Protein 7LXQ (pdb70)

Sequence (60 aa):
PGPGPGPPGPGPRPGPGPGPGPGPGPPGPGPGPRPGPGPGPGPGPGPGPGPGPRPGPGPGPG

Secondary structure (DSSP, 8-state):
--------------------/--------------------/--------------------

Structure (mmCIF, N/CA/C/O backbone):
data_7LXQ
#
_entry.id   7LXQ
#
_cell.length_a   116.871
_cell.length_b   19.477
_cell.length_c   26.639
_cell.angle_alpha   90.00
_cell.angle_beta   91.65
_cell.angle_gamma   90.00
#
_symmetry.space_group_name_H-M   'C 1 2 1'
#
loop_
_entity.id
_entity.type
_entity.pdbx_description
1 polymer 'Collagen mimetic peptide'
2 water water
#
loop_
_atom_site.group_PDB
_atom_site.id
_atom_site.type_symbol
_atom_site.label_atom_id
_atom_site.label_alt_id
_atom_site.label_comp_id
_atom_site.label_asym_id
_atom_site.label_entity_id
_atom_site.label_seq_id
_atom_site.pdbx_PDB_ins_code
_atom_site.Cartn_x
_atom_site.Cartn_y
_atom_site.Cartn_z
_atom_site.occupancy
_atom_site.B_iso_or_equiv
_atom_site.auth_seq_id
_atom_site.auth_comp_id
_atom_site.auth_asym_id
_atom_site.auth_atom_id
_atom_site.pdbx_PDB_model_num
ATOM 1 N N . PRO A 1 1 ? -61.687 -2.780 63.640 1.00 20.87 1 PRO A N 1
ATOM 2 C CA . PRO A 1 1 ? -61.859 -3.111 62.223 1.00 14.56 1 PRO A CA 1
ATOM 3 C C . PRO A 1 1 ? -60.518 -3.439 61.592 1.00 10.86 1 PRO A C 1
ATOM 4 O O . PRO A 1 1 ? -59.499 -3.480 62.288 1.00 14.38 1 PRO A O 1
ATOM 32 N N . GLY A 1 3 ? -56.999 -3.033 59.887 1.00 5.85 3 GLY A N 1
ATOM 33 C CA . GLY A 1 3 ? -56.038 -1.970 60.009 1.00 6.96 3 GLY A CA 1
ATOM 34 C C . GLY A 1 3 ? -55.620 -1.425 58.670 1.00 6.33 3 GLY A C 1
ATOM 35 O O . GLY A 1 3 ? -56.026 -1.903 57.611 1.00 6.20 3 GLY A O 1
ATOM 39 N N . PRO A 1 4 ? -54.767 -0.382 58.706 1.00 6.31 4 PRO A N 1
ATOM 40 C CA . PRO A 1 4 ? -54.225 0.212 57.503 1.00 6.77 4 PRO A CA 1
ATOM 41 C C . PRO A 1 4 ? -53.373 -0.740 56.676 1.00 5.88 4 PRO A C 1
ATOM 42 O O . PRO A 1 4 ? -52.884 -1.732 57.182 1.00 4.13 4 PRO A O 1
ATOM 68 N N . GLY A 1 6 ? -50.103 -2.236 54.999 1.00 3.64 6 GLY A N 1
ATOM 69 C CA . GLY A 1 6 ? -48.714 -2.237 55.382 1.00 3.65 6 GLY A CA 1
ATOM 70 C C . GLY A 1 6 ? -47.874 -1.264 54.567 1.00 3.46 6 GLY A C 1
ATOM 71 O O . GLY A 1 6 ? -48.320 -0.717 53.557 1.00 3.61 6 GLY A O 1
ATOM 75 N N . PRO A 1 7 ? -46.628 -1.056 54.991 1.00 3.49 7 PRO A N 1
ATOM 76 C CA . PRO A 1 7 ? -45.700 -0.240 54.230 1.00 3.59 7 PRO A CA 1
ATOM 77 C C . PRO A 1 7 ? -45.463 -0.767 52.823 1.00 3.76 7 PRO A C 1
ATOM 78 O O . PRO A 1 7 ? -45.539 -1.956 52.583 1.00 3.20 7 PRO A O 1
ATOM 104 N N . GLY A 1 9 ? -43.461 -2.154 49.680 1.00 3.23 9 GLY A N 1
ATOM 105 C CA . GLY A 1 9 ? -42.362 -3.062 49.623 1.00 3.30 9 GLY A CA 1
ATOM 106 C C . GLY A 1 9 ? -41.049 -2.358 49.244 1.00 2.97 9 GLY A C 1
ATOM 107 O O . GLY A 1 9 ? -41.019 -1.210 48.767 1.00 3.12 9 GLY A O 1
ATOM 111 N N A PRO A 1 10 ? -39.938 -3.050 49.430 0.51 3.27 10 PRO A N 1
ATOM 112 N N B PRO A 1 10 ? -39.938 -3.068 49.429 0.49 3.27 10 PRO A N 1
ATOM 113 C CA A PRO A 1 10 ? -38.680 -2.413 49.026 0.51 3.10 10 PRO A CA 1
ATOM 114 C CA B PRO A 1 10 ? -38.613 -2.578 49.022 0.49 3.13 10 PRO A CA 1
ATOM 115 C C A PRO A 1 10 ? -38.527 -2.357 47.511 0.51 3.18 10 PRO A C 1
ATOM 116 C C B PRO A 1 10 ? -38.470 -2.427 47.506 0.49 3.20 10 PRO A C 1
ATOM 117 O O A PRO A 1 10 ? -39.229 -3.066 46.774 0.51 3.09 10 PRO A O 1
ATOM 118 O O B PRO A 1 10 ? -39.148 -3.143 46.758 0.49 3.08 10 PRO A O 1
ATOM 154 N N . GLY A 1 12 ? -37.021 -3.248 43.938 1.00 2.70 12 GLY A N 1
ATOM 155 C CA . GLY A 1 12 ? -36.525 -4.494 43.400 1.00 2.70 12 GLY A CA 1
ATOM 156 C C . GLY A 1 12 ? -35.008 -4.476 43.247 1.00 2.74 12 GLY A C 1
ATOM 157 O O . GLY A 1 12 ? -34.350 -3.431 43.367 1.00 3.27 12 GLY A O 1
ATOM 161 N N . PRO A 1 13 ? -34.424 -5.639 42.949 1.00 4.33 13 PRO A N 1
ATOM 162 C CA . PRO A 1 13 ? -32.982 -5.657 42.690 1.00 5.35 13 PRO A CA 1
ATOM 163 C C . PRO A 1 13 ? -32.642 -4.849 41.447 1.00 2.99 13 PRO A C 1
ATOM 164 O O . PRO A 1 13 ? -33.484 -4.723 40.561 1.00 4.30 13 PRO A O 1
ATOM 188 N N . GLY A 1 15 ? -30.888 -3.747 37.950 1.00 5.38 15 GLY A N 1
ATOM 189 C CA . GLY A 1 15 ? -30.719 -4.324 36.623 1.00 6.92 15 GLY A CA 1
ATOM 190 C C . GLY A 1 15 ? -29.268 -4.724 36.340 1.00 5.31 15 GLY A C 1
ATOM 191 O O . GLY A 1 15 ? -28.363 -4.104 36.833 1.00 4.43 15 GLY A O 1
ATOM 195 N N . PRO A 1 16 ? -29.073 -5.769 35.547 1.00 5.29 16 PRO A N 1
ATOM 196 C CA . PRO A 1 16 ? -27.710 -6.192 35.222 1.00 5.41 16 PRO A CA 1
ATOM 197 C C . PRO A 1 16 ? -27.135 -5.347 34.096 1.00 4.36 16 PRO A C 1
ATOM 198 O O . PRO A 1 16 ? -27.854 -4.754 33.302 1.00 4.76 16 PRO A O 1
ATOM 209 N N . ARG A 1 17 ? -25.813 -5.317 34.045 1.00 4.62 17 ARG A N 1
ATOM 210 C CA . ARG A 1 17 ? -25.125 -4.671 32.938 1.00 4.45 17 ARG A CA 1
ATOM 211 C C . ARG A 1 17 ? -25.457 -5.417 31.641 1.00 2.94 17 ARG A C 1
ATOM 212 O O . ARG A 1 17 ? -25.520 -6.662 31.609 1.00 4.22 17 ARG A O 1
ATOM 239 N N . PRO A 1 19 ? -24.867 -6.547 27.594 1.00 3.03 19 PRO A N 1
ATOM 240 C CA . PRO A 1 19 ? -23.805 -7.384 27.024 1.00 3.20 19 PRO A CA 1
ATOM 241 C C . PRO A 1 19 ? -22.746 -6.557 26.320 1.00 3.02 19 PRO A C 1
ATOM 242 O O . PRO A 1 19 ? -22.968 -5.429 25.921 1.00 2.88 19 PRO A O 1
ATOM 268 N N . GLY A 1 21 ? -20.497 -5.063 23.442 1.00 3.06 21 GLY A N 1
ATOM 269 C CA . GLY A 1 21 ? -20.720 -4.704 22.060 1.00 3.06 21 GLY A CA 1
ATOM 270 C C . GLY A 1 21 ? -20.121 -5.652 21.057 1.00 3.22 21 GLY A C 1
ATOM 271 O O . GLY A 1 21 ? -19.363 -6.581 21.371 1.00 3.27 21 GLY A O 1
ATOM 275 N N . PRO A 1 22 ? -20.444 -5.421 19.779 1.00 3.62 22 PRO A N 1
ATOM 276 C CA . PRO A 1 22 ? -19.863 -6.236 18.708 1.00 3.68 22 PRO A CA 1
ATOM 277 C C . PRO A 1 22 ? -18.409 -5.875 18.507 1.00 3.45 22 PRO A C 1
ATOM 278 O O . PRO A 1 22 ? -17.917 -4.844 18.951 1.00 3.22 22 PRO A O 1
ATOM 304 N N . GLY A 1 24 ? -15.116 -4.450 16.840 1.00 3.28 24 GLY A N 1
ATOM 305 C CA . GLY A 1 24 ? -14.877 -3.224 16.114 1.00 3.35 24 GLY A CA 1
ATOM 306 C C . GLY A 1 24 ? -14.774 -3.418 14.619 1.00 3.56 24 GLY A C 1
ATOM 307 O O . GLY A 1 24 ? -14.715 -4.537 14.101 1.00 3.65 24 GLY A O 1
ATOM 311 N N . PRO A 1 25 ? -14.684 -2.298 13.902 1.00 3.76 25 PRO A N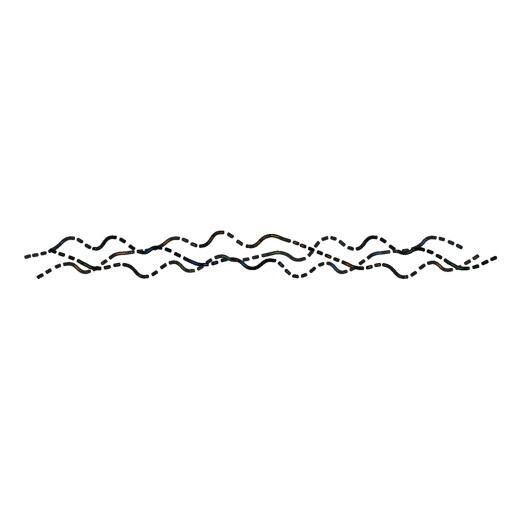 1
ATOM 312 C CA . PRO A 1 25 ? -14.522 -2.343 12.452 1.00 4.03 25 PRO A CA 1
ATOM 313 C C . PRO A 1 25 ? -13.157 -2.890 12.073 1.00 3.86 25 PRO A C 1
ATOM 314 O O . PRO A 1 25 ? -12.190 -2.811 12.844 1.00 3.64 25 PRO A O 1
ATOM 340 N N . GLY A 1 27 ? -9.441 -2.924 10.630 1.00 4.12 27 GLY A N 1
ATOM 341 C CA . GLY A 1 27 ? -8.417 -1.901 10.620 1.00 4.89 27 GLY A CA 1
ATOM 342 C C . GLY A 1 27 ? -8.091 -1.413 9.232 1.00 4.28 27 GLY A C 1
ATOM 343 O O . GLY A 1 27 ? -8.575 -1.957 8.231 1.00 4.94 27 GLY A O 1
ATOM 347 N N . PRO A 1 28 ? -7.266 -0.382 9.164 1.00 5.85 28 PRO A N 1
ATOM 348 C CA . PRO A 1 28 ? -6.841 0.164 7.880 1.00 4.62 28 PRO A CA 1
ATOM 349 C C . PRO A 1 28 ? -5.901 -0.741 7.106 1.00 5.58 28 PRO A C 1
ATOM 350 O O . PRO A 1 28 ? -5.400 -1.747 7.594 1.00 4.74 28 PRO A O 1
ATOM 376 N N . GLY A 1 30 ? -2.464 -2.203 5.489 1.00 4.89 30 GLY A N 1
ATOM 377 C CA . GLY A 1 30 ? -1.287 -2.214 6.015 1.00 6.68 30 GLY A CA 1
ATOM 378 C C . GLY A 1 30 ? -0.252 -1.288 5.383 1.00 8.67 30 GLY A C 1
ATOM 379 O O . GLY A 1 30 ? -0.458 -0.704 4.361 1.00 8.06 30 GLY A O 1
ATOM 380 N N . PRO B 1 1 ? -58.637 -6.604 62.867 1.00 11.48 1 PRO B N 1
ATOM 381 C CA . PRO B 1 1 ? -57.495 -7.413 62.453 1.00 9.04 1 PRO B CA 1
ATOM 382 C C . PRO B 1 1 ? -56.417 -6.618 61.727 1.00 7.94 1 PRO B C 1
ATOM 383 O O . PRO B 1 1 ? -56.648 -5.497 61.284 1.00 6.89 1 PRO B O 1
ATOM 411 N N . GLY B 1 3 ? -54.129 -5.057 58.930 1.00 5.29 3 GLY B N 1
ATOM 412 C CA . GLY B 1 3 ? -54.409 -4.680 57.565 1.00 4.90 3 GLY B CA 1
ATOM 413 C C . GLY B 1 3 ? -53.738 -5.564 56.534 1.00 4.94 3 GLY B C 1
ATOM 414 O O . GLY B 1 3 ? -52.949 -6.460 56.862 1.00 4.26 3 GLY B O 1
ATOM 418 N N . PRO B 1 4 ? -54.019 -5.302 55.261 1.00 5.08 4 PRO B N 1
ATOM 419 C CA . PRO B 1 4 ? -53.422 -6.115 54.197 1.00 5.99 4 PRO B CA 1
ATOM 420 C C . PRO B 1 4 ? -51.954 -5.806 53.988 1.00 4.13 4 PRO B C 1
ATOM 421 O O . PRO B 1 4 ? -51.449 -4.764 54.420 1.00 3.83 4 PRO B O 1
ATOM 447 N N . GLY B 1 6 ? -48.727 -4.373 52.307 1.00 3.50 6 GLY B N 1
ATOM 448 C CA . GLY B 1 6 ? -48.496 -3.141 51.588 1.00 3.50 6 GLY B CA 1
ATOM 449 C C . GLY B 1 6 ? -48.422 -3.339 50.090 1.00 3.67 6 GLY B C 1
ATOM 450 O O . GLY B 1 6 ? -48.334 -4.468 49.597 1.00 3.94 6 GLY B O 1
ATOM 454 N N A PRO B 1 7 ? -48.406 -2.225 49.341 0.37 3.86 7 PRO B N 1
ATOM 455 N N B PRO B 1 7 ? -48.419 -2.243 49.330 0.63 3.87 7 PRO B N 1
ATOM 456 C CA A PRO B 1 7 ? -48.210 -2.268 47.889 0.37 4.09 7 PRO B CA 1
ATOM 457 C CA B PRO B 1 7 ? -48.314 -2.420 47.877 0.63 4.11 7 PRO B CA 1
ATOM 458 C C A PRO B 1 7 ? -46.840 -2.833 47.512 0.37 3.73 7 PRO B C 1
ATOM 459 C C B PRO B 1 7 ? -46.882 -2.807 47.492 0.63 3.75 7 PRO B C 1
ATOM 460 O O A PRO B 1 7 ? -45.891 -2.783 48.299 0.37 3.39 7 PRO B O 1
ATOM 461 O O B PRO B 1 7 ? -45.939 -2.617 48.254 0.63 3.41 7 PRO B O 1
ATOM 497 N N . GLY B 1 9 ? -43.173 -2.769 46.018 1.00 3.15 9 GLY B N 1
ATOM 498 C CA . GLY B 1 9 ? -42.185 -1.710 45.872 1.00 3.12 9 GLY B CA 1
ATOM 499 C C . GLY B 1 9 ? -41.953 -1.324 44.415 1.00 3.29 9 GLY B C 1
ATOM 500 O O . GLY B 1 9 ? -42.471 -1.945 43.502 1.00 4.42 9 GLY B O 1
ATOM 504 N N . PRO B 1 10 ? -41.159 -0.275 44.229 1.00 4.70 10 PRO B N 1
ATOM 505 C CA . PRO B 1 10 ? -40.821 0.203 42.893 1.00 5.57 10 PRO B CA 1
ATOM 506 C C . PRO B 1 10 ? -39.848 -0.746 42.209 1.00 4.08 10 PRO B C 1
ATOM 507 O O . PRO B 1 10 ? -39.181 -1.526 42.855 1.00 3.00 10 PRO B O 1
ATOM 533 N N . GLY B 1 12 ? -36.373 -1.980 40.579 1.00 2.84 12 GLY B N 1
ATOM 534 C CA . GLY B 1 12 ? -34.962 -1.667 40.774 1.00 2.77 12 GLY B CA 1
ATOM 535 C C . GLY B 1 12 ? -34.447 -0.747 39.696 1.00 3.54 12 GLY B C 1
ATOM 536 O O . GLY B 1 12 ? -35.093 -0.567 38.643 1.00 4.29 12 GLY B O 1
ATOM 540 N N . PRO B 1 13 ? -33.312 -0.113 39.971 1.00 4.73 13 PRO B N 1
ATOM 541 C CA . PRO B 1 13 ? -32.661 0.767 38.991 1.00 5.26 13 PRO B CA 1
ATOM 542 C C . PRO B 1 13 ? -32.414 0.000 37.684 1.00 5.20 13 PRO B C 1
ATOM 543 O O . PRO B 1 13 ? -32.105 -1.214 37.721 1.00 4.79 13 PRO B O 1
ATOM 567 N N . GLY B 1 15 ? -30.331 -1.239 34.435 1.00 5.41 15 GLY B N 1
ATOM 568 C CA . GLY B 1 15 ? -29.012 -1.831 34.221 1.00 5.48 15 GLY B CA 1
ATOM 569 C C . GLY B 1 15 ? -28.133 -0.957 33.347 1.00 3.02 15 GLY B C 1
ATOM 570 O O . GLY B 1 15 ? -28.623 -0.356 32.394 1.00 5.77 15 GLY B O 1
ATOM 574 N N . PRO B 1 16 ? -26.852 -0.859 33.662 1.00 3.37 16 PRO B N 1
ATOM 575 C CA . PRO B 1 16 ? -25.963 -0.057 32.816 1.00 3.14 16 PRO B CA 1
ATOM 576 C C . PRO B 1 16 ? -25.714 -0.743 31.484 1.00 2.95 16 PRO B C 1
ATOM 577 O O . PRO B 1 16 ? -25.830 -1.961 31.351 1.00 2.86 16 PRO B O 1
ATOM 588 N N . ARG B 1 17 ? -25.342 0.062 30.502 1.00 3.16 17 ARG B N 1
ATOM 589 C CA . ARG B 1 17 ? -24.905 -0.458 29.201 1.00 3.27 17 ARG B CA 1
ATOM 590 C C . ARG B 1 17 ? -23.667 -1.342 29.360 1.00 2.89 17 ARG B C 1
ATOM 591 O O . ARG B 1 17 ? -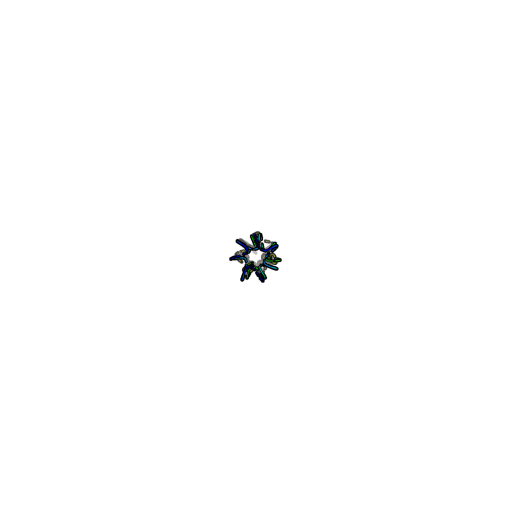22.791 -1.047 30.151 1.00 3.04 17 AR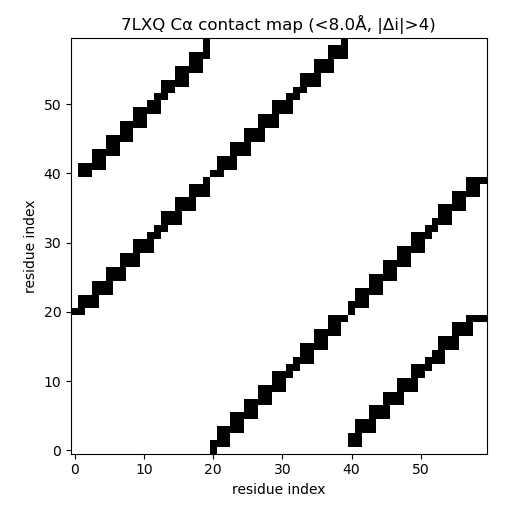G B O 1
ATOM 618 N N . PRO B 1 19 ? -20.249 -3.465 28.133 1.00 2.92 19 PRO B N 1
ATOM 619 C CA . PRO B 1 19 ? -18.916 -2.982 27.744 1.00 3.45 19 PRO B CA 1
ATOM 620 C C . PRO B 1 19 ? -18.758 -2.775 26.234 1.00 3.00 19 PRO B C 1
ATOM 621 O O . PRO B 1 19 ? -19.464 -3.373 25.435 1.00 3.05 19 PRO B O 1
ATOM 647 N N . GLY B 1 21 ? -17.188 -3.612 22.728 1.00 2.96 21 GLY B N 1
ATOM 648 C CA . GLY B 1 21 ? -16.764 -4.887 22.193 1.00 3.25 21 GLY B CA 1
ATOM 649 C C . GLY B 1 21 ? -15.254 -4.971 22.046 1.00 3.17 21 GLY B C 1
ATOM 650 O O . GLY B 1 21 ? -14.519 -4.024 22.377 1.00 3.26 21 GLY B O 1
ATOM 654 N N . PRO B 1 22 ? -14.769 -6.112 21.559 1.00 3.34 22 PRO B N 1
ATOM 655 C CA . PRO B 1 22 ? -13.326 -6.302 21.400 1.00 3.59 22 PRO B CA 1
ATOM 656 C C . PRO B 1 22 ? -12.832 -5.632 20.123 1.00 3.45 22 PRO B C 1
ATOM 657 O O . PRO B 1 22 ? -13.634 -5.273 19.253 1.00 3.27 22 PRO B O 1
ATOM 683 N N . GLY B 1 24 ? -11.515 -4.854 16.450 1.00 3.39 24 GLY B N 1
ATOM 684 C CA . GLY B 1 24 ? -11.863 -5.422 15.164 1.00 3.45 24 GLY B CA 1
ATOM 685 C C . GLY B 1 24 ? -10.728 -6.188 14.509 1.00 3.63 24 GLY B C 1
ATOM 686 O O . GLY B 1 24 ? -9.602 -6.215 14.990 1.00 3.72 24 GLY B O 1
ATOM 690 N N . PRO B 1 25 ? -11.036 -6.761 13.341 1.00 3.79 25 PRO B N 1
ATOM 691 C CA . PRO B 1 25 ? -10.028 -7.563 12.646 1.00 4.38 25 PRO B CA 1
ATOM 692 C C . PRO B 1 25 ? -8.949 -6.698 12.051 1.00 3.90 25 PRO B C 1
ATOM 693 O O . PRO B 1 25 ? -9.135 -5.528 11.798 1.00 3.73 25 PRO B O 1
ATOM 719 N N . GLY B 1 27 ? -6.677 -5.022 9.193 1.00 4.51 27 GLY B N 1
ATOM 720 C CA . GLY B 1 27 ? -6.920 -4.610 7.838 1.00 6.08 27 GLY B CA 1
ATOM 721 C C . GLY B 1 27 ? -6.206 -5.464 6.817 1.00 5.39 27 GLY B C 1
ATOM 722 O O . GLY B 1 27 ? -5.487 -6.404 7.147 1.00 5.79 27 GLY B O 1
ATOM 726 N N . PRO B 1 28 ? -6.392 -5.138 5.535 1.00 5.51 28 PRO B N 1
ATOM 727 C CA . PRO B 1 28 ? -5.768 -5.927 4.469 1.00 6.10 28 PRO B CA 1
ATOM 728 C C . PRO B 1 28 ? -4.269 -5.695 4.386 1.00 4.76 28 PRO B C 1
ATOM 729 O O . PRO B 1 28 ? -3.781 -4.665 4.811 1.00 5.29 28 PRO B O 1
ATOM 755 N N . GLY B 1 30 ? -0.553 -4.516 3.380 1.00 9.17 30 GLY B N 1
ATOM 756 C CA . GLY B 1 30 ? -0.020 -3.604 2.662 1.00 8.39 30 GLY B CA 1
ATOM 757 C C . GLY B 1 30 ? 0.855 -4.115 1.506 1.00 11.69 30 GLY B C 1
ATOM 758 O O . GLY B 1 30 ? 1.418 -3.338 0.796 1.00 21.41 30 GLY B O 1
ATOM 759 N N . PRO C 1 1 ? -53.760 -3.274 63.761 1.00 11.21 1 PRO C N 1
ATOM 760 C CA . PRO C 1 1 ? -52.432 -2.815 63.329 1.00 8.05 1 PRO C CA 1
ATOM 761 C C . PRO C 1 1 ? -52.333 -2.740 61.805 1.00 6.22 1 PRO C C 1
ATOM 762 O O . PRO C 1 1 ? -53.125 -3.331 61.096 1.00 5.87 1 PRO C O 1
ATOM 790 N N . GLY C 1 3 ? -50.900 -3.721 58.119 1.00 3.53 3 GLY C N 1
ATOM 791 C CA . GLY C 1 3 ? -50.386 -4.947 57.536 1.00 3.59 3 GLY C CA 1
ATOM 792 C C . GLY C 1 3 ? -48.865 -4.981 57.476 1.00 3.49 3 GLY C C 1
ATOM 793 O O . GLY C 1 3 ? -48.170 -4.034 57.812 1.00 3.47 3 GLY C O 1
ATOM 797 N N . PRO C 1 4 ? -48.328 -6.104 57.008 1.00 3.61 4 PR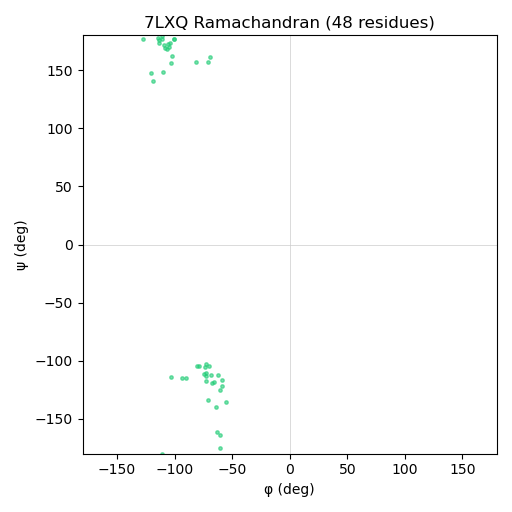O C N 1
ATOM 798 C CA . PRO C 1 4 ? -46.878 -6.261 56.848 1.00 3.66 4 PRO C CA 1
ATOM 799 C C . PRO C 1 4 ? -46.407 -5.558 55.578 1.00 3.43 4 PRO C C 1
ATOM 800 O O . PRO C 1 4 ? -47.234 -5.185 54.741 1.00 3.33 4 PRO C O 1
ATOM 826 N N . GLY C 1 6 ? -45.118 -4.699 51.897 1.00 3.11 6 GLY C N 1
ATOM 827 C CA . GLY C 1 6 ? -45.479 -5.259 50.603 1.00 3.21 6 GLY C CA 1
ATOM 828 C C . GLY C 1 6 ? -44.338 -6.016 49.937 1.00 3.22 6 GLY C C 1
ATOM 829 O O . GLY C 1 6 ? -43.203 -6.014 50.407 1.00 3.17 6 GLY C O 1
ATOM 833 N N . PRO C 1 7 ? -44.642 -6.620 48.786 1.00 3.42 7 PRO C N 1
ATOM 834 C CA . PRO C 1 7 ? -43.625 -7.381 48.072 1.00 4.64 7 PRO C CA 1
ATOM 835 C C . PRO C 1 7 ? -42.519 -6.502 47.523 1.00 3.22 7 PRO C C 1
ATOM 836 O O . P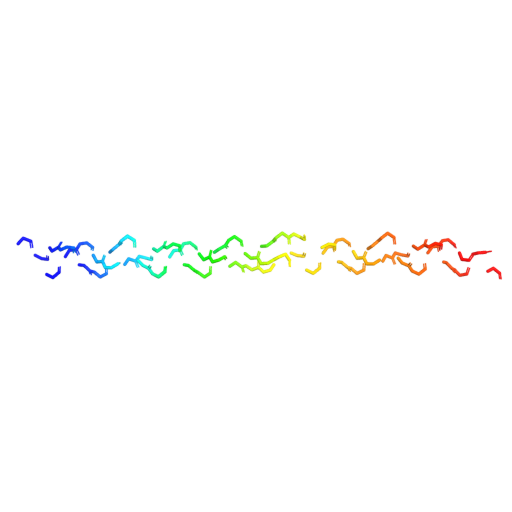RO C 1 7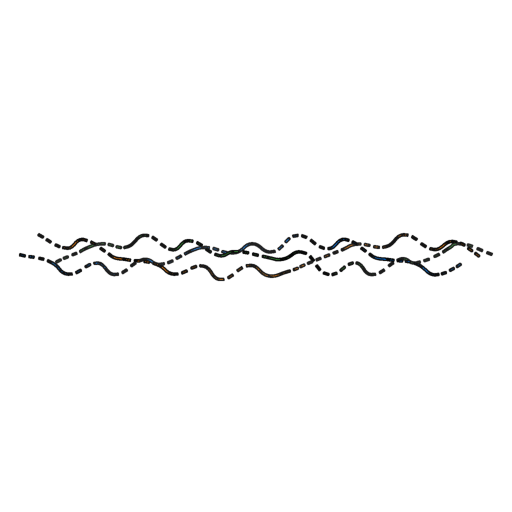 ? -42.732 -5.350 47.170 1.00 3.07 7 PRO C O 1
ATOM 862 N N . GLY C 1 9 ? -40.255 -4.884 44.799 1.00 2.89 9 GLY C N 1
ATOM 863 C CA . GLY C 1 9 ? -40.523 -4.470 43.435 1.00 3.38 9 GLY C CA 1
ATOM 864 C C . GLY C 1 9 ? -39.878 -5.372 42.411 1.00 3.08 9 GLY C C 1
ATOM 865 O O . GLY C 1 9 ? -39.043 -6.206 42.727 1.00 4.17 9 GLY C O 1
ATOM 869 N N . PRO C 1 10 ? -40.279 -5.175 41.153 1.00 4.58 10 PRO C N 1
ATOM 870 C CA . PRO C 1 10 ? -39.688 -5.959 40.071 1.00 5.02 10 PRO C CA 1
ATOM 871 C C . PRO C 1 10 ? -38.213 -5.640 39.899 1.00 3.15 10 PRO C C 1
ATOM 872 O O . PRO C 1 10 ? -37.710 -4.575 40.221 1.00 3.42 10 PRO C O 1
ATOM 898 N N . GLY C 1 12 ? -34.923 -4.409 38.150 1.00 4.28 12 GLY C N 1
ATOM 899 C CA . GLY C 1 12 ? -34.601 -3.394 37.151 1.00 4.08 12 GLY C CA 1
ATOM 900 C C . GLY C 1 12 ? -34.353 -4.030 35.789 1.00 4.11 12 GLY C C 1
ATOM 901 O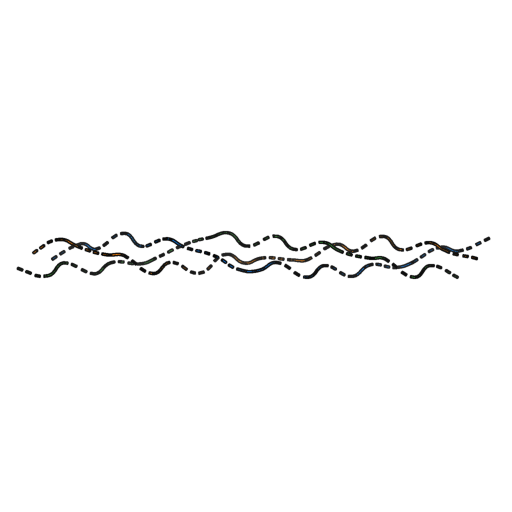 O . GLY C 1 12 ? -33.959 -5.204 35.699 1.00 4.82 12 GLY C O 1
ATOM 905 N N . PRO C 1 13 ? -34.529 -3.243 34.723 1.00 5.99 13 PRO C N 1
ATOM 906 C CA . PRO C 1 13 ? -34.348 -3.806 33.382 1.00 6.84 13 PRO C CA 1
ATOM 907 C C . PRO C 1 13 ? -32.884 -4.091 33.084 1.00 5.51 13 PRO C C 1
ATOM 908 O O . PRO C 1 13 ? -32.000 -3.426 33.648 1.00 5.63 13 PRO C O 1
ATOM 932 N N . GLY C 1 15 ? -29.479 -4.120 31.001 1.00 5.73 15 GLY C N 1
ATOM 933 C CA . GLY C 1 15 ? -28.735 -3.054 30.343 1.00 4.14 15 GLY C CA 1
ATOM 934 C C . GLY C 1 15 ? -28.558 -3.268 28.854 1.00 4.12 15 GLY C C 1
ATOM 935 O O . GLY C 1 15 ? -28.380 -4.418 28.406 1.00 4.46 15 GLY C O 1
ATOM 939 N N . PRO C 1 16 ? -28.525 -2.196 28.069 1.00 3.27 16 PRO C N 1
ATOM 940 C CA . PRO C 1 16 ? -28.365 -2.368 26.622 1.00 3.66 16 PRO C CA 1
ATOM 941 C C . PRO C 1 16 ? -26.965 -2.865 26.278 1.00 3.26 16 PRO C C 1
ATOM 942 O O . PRO C 1 16 ? -26.009 -2.737 27.050 1.00 2.98 16 PRO C O 1
ATOM 953 N N . ARG C 1 17 ? -26.841 -3.410 25.070 1.00 3.48 17 ARG C N 1
ATOM 954 C CA . ARG C 1 17 ? -25.542 -3.803 24.550 1.00 3.31 17 ARG C CA 1
ATOM 955 C C . ARG C 1 17 ? -24.616 -2.585 24.450 1.00 3.21 17 ARG C C 1
ATOM 956 O O . ARG C 1 17 ? -25.023 -1.506 24.028 1.00 3.50 17 ARG C O 1
ATOM 983 N N . PRO C 1 19 ? -21.056 -0.461 23.438 1.00 3.30 19 PRO C N 1
ATOM 984 C CA . PRO C 1 19 ? -20.594 0.137 22.186 1.00 4.27 19 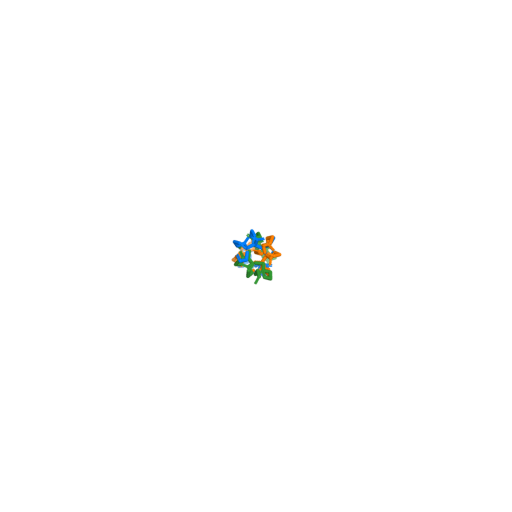PRO C CA 1
ATOM 985 C C . PRO C 1 19 ? -19.786 -0.857 21.347 1.00 3.36 19 PRO C C 1
ATOM 986 O O . PRO C 1 19 ? -19.232 -1.866 21.803 1.00 3.10 19 PRO C O 1
ATOM 1012 N N . GLY C 1 21 ? -16.550 -2.342 19.518 1.00 3.15 21 GLY C N 1
ATOM 1013 C CA . GLY C 1 21 ? -15.163 -2.367 19.904 1.00 3.16 21 GLY C CA 1
ATOM 1014 C C . GLY C 1 21 ? -14.327 -1.387 19.097 1.00 3.36 21 GLY C C 1
ATOM 1015 O O . GLY C 1 21 ? -14.764 -0.822 18.092 1.00 3.55 21 GLY C O 1
ATOM 1019 N N . PRO C 1 22 ? -13.100 -1.162 19.540 1.00 3.53 22 PRO C N 1
ATOM 1020 C CA . PRO C 1 22 ? -12.167 -0.329 18.777 1.00 3.90 22 PRO C CA 1
ATOM 1021 C C . PRO C 1 22 ? -11.910 -0.866 17.381 1.00 3.66 22 PRO C C 1
ATOM 1022 O O . PRO C 1 22 ? -11.990 -2.062 17.158 1.00 3.53 22 PRO C O 1
ATOM 1048 N N . GLY C 1 24 ? -9.809 -2.389 14.363 1.00 3.59 24 GLY C N 1
ATOM 1049 C CA . GLY C 1 24 ? -8.677 -3.284 14.352 1.00 3.90 24 GLY C CA 1
ATOM 1050 C C . GLY C 1 24 ? -7.376 -2.618 13.936 1.00 4.02 24 GLY C C 1
ATOM 1051 O O . GLY C 1 24 ? -7.384 -1.462 13.531 1.00 4.63 24 GLY C O 1
ATOM 1055 N N . PRO C 1 25 ? -6.267 -3.347 14.063 1.00 6.56 25 PRO C N 1
ATOM 1056 C CA . PRO C 1 25 ? -4.966 -2.804 13.661 1.00 6.05 25 PRO C CA 1
ATOM 1057 C C . PRO C 1 25 ? -4.812 -2.768 12.145 1.00 4.76 25 PRO C C 1
ATOM 1058 O O . PRO C 1 25 ? -5.595 -3.409 11.426 1.00 4.89 25 PRO C O 1
ATOM 1084 N N . GLY C 1 27 ? -3.343 -3.788 8.528 1.00 6.20 27 GLY C N 1
ATOM 1085 C CA . GLY C 1 27 ? -2.885 -5.061 8.011 1.00 4.63 27 GLY C CA 1
ATOM 1086 C C . GLY C 1 27 ? -1.376 -5.179 8.024 1.00 5.51 27 GLY C C 1
ATOM 1087 O O . GLY C 1 27 ? -0.646 -4.244 8.396 1.00 5.28 27 GLY C O 1
ATOM 1091 N N . PRO C 1 28 ? -0.874 -6.349 7.632 1.00 5.99 28 PRO C N 1
ATOM 1092 C CA . PRO C 1 28 ? 0.579 -6.516 7.622 1.00 7.24 28 PRO C CA 1
ATOM 1093 C C . PRO C 1 28 ? 1.308 -5.546 6.693 1.00 7.01 28 PRO C C 1
ATOM 1094 O O . PRO C 1 28 ? 0.760 -5.086 5.688 1.00 5.87 28 PRO C O 1
ATOM 1120 N N . GLY C 1 30 ? 3.703 -4.045 3.768 1.00 7.81 30 GLY C N 1
ATOM 1121 C CA . GLY C 1 30 ? 4.030 -4.321 2.565 1.00 14.57 30 GLY C CA 1
ATOM 1122 C C . GLY C 1 30 ? 5.504 -4.652 2.324 1.00 14.59 30 GLY C C 1
ATOM 1123 O O . GLY C 1 30 ? 6.345 -4.225 3.053 1.00 15.92 30 GLY C O 1
#

Radius of gyration: 25.15 Å; Cα contacts (8 Å, |Δi|>4): 166; chains: 3; bounding box: 66×8×61 Å

Solvent-accessible surface area: 5450 Å² total

Foldseek 3Di:
DDDDDDDDDDDDPDDDDDDD/DDDDDDDDDDDDPDDDDDDD/DDDDDDDDDDDDPDDDDDDD

B-factor: mean 7.94, std 5.5, range [2.7, 40.97]